Protein AF-A0A353ZWD3-F1 (afdb_monomer)

Secondary structure (DSSP, 8-state):
-----GGG--EEPTTT-SEE-EEEEEEEEEETTEEEEEEEEEETTT--B-

Nearest PDB structures (foldseek):
  7vww-assembly2_C  TM=5.352E-01  e=4.416E+00  Dioscoreophyllum cumminsii
  6l4n-assembly1_A  TM=5.202E-01  e=6.057E+00  Dioscoreophyllum cumminsii
  5xfu-assembly1_B  TM=5.443E-01  e=8.307E+00  Dioscoreophyllum cumminsii
  8yka-assembly1_2  TM=3.292E-01  e=7.321E+00  Homo sapiens

Sequence (50 aa):
EASIHISNVALVDPSTKKPTRVGFRTETVERDGVKREVRVRVAKSSGKDI

Mean predicted aligned error: 8.31 Å

Solvent-accessible surface area (backbone atoms only — not comparable to full-atom values): 3334 Å² total; per-residue (Å²): 136,79,93,74,65,75,87,82,58,70,53,62,32,89,86,78,70,42,74,39,57,79,41,79,45,81,44,79,48,75,55,95,92,43,81,41,80,41,79,45,40,23,25,67,84,76,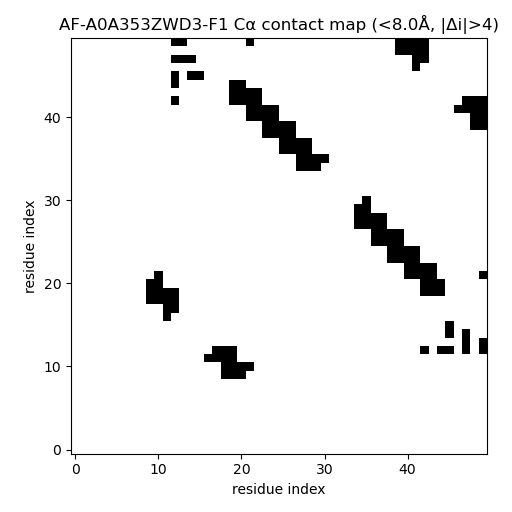72,43,80,102

Structure (mmCIF, N/CA/C/O backbone):
data_AF-A0A353ZWD3-F1
#
_entry.id   AF-A0A353ZWD3-F1
#
loop_
_atom_site.group_PDB
_atom_site.id
_atom_site.type_symbol
_atom_site.label_atom_id
_atom_site.label_alt_id
_atom_site.label_comp_id
_atom_site.label_asym_id
_atom_site.label_entity_id
_atom_site.label_seq_id
_atom_site.pdbx_PDB_ins_code
_atom_site.Cartn_x
_atom_site.Cartn_y
_atom_site.Cartn_z
_atom_site.occupancy
_atom_site.B_iso_or_equiv
_atom_site.auth_seq_id
_atom_site.auth_comp_id
_atom_site.auth_asym_id
_atom_site.auth_atom_id
_atom_site.pdbx_PDB_model_num
ATOM 1 N N . GLU A 1 1 ? 8.208 10.732 -20.249 1.00 59.03 1 GLU A N 1
ATOM 2 C CA . GLU A 1 1 ? 8.209 9.377 -19.654 1.00 59.03 1 GLU A CA 1
ATOM 3 C C . GLU A 1 1 ? 7.234 8.483 -20.404 1.00 59.03 1 GLU A C 1
ATOM 5 O O . GLU A 1 1 ? 6.250 8.993 -20.928 1.00 59.03 1 GLU A O 1
ATOM 10 N N . ALA A 1 2 ? 7.530 7.185 -20.495 1.00 79.88 2 ALA A N 1
ATOM 11 C CA . ALA A 1 2 ? 6.616 6.186 -21.049 1.00 79.88 2 ALA A CA 1
ATOM 12 C C . ALA A 1 2 ? 5.672 5.672 -19.951 1.00 79.88 2 ALA A C 1
ATOM 14 O O . ALA A 1 2 ? 6.041 5.657 -18.775 1.00 79.88 2 ALA A O 1
ATOM 15 N N . SER A 1 3 ? 4.462 5.249 -20.321 1.00 84.44 3 SER A N 1
ATOM 16 C CA . SER A 1 3 ? 3.517 4.670 -19.368 1.00 84.44 3 SER A CA 1
ATOM 17 C C . SER A 1 3 ? 4.065 3.358 -18.806 1.00 84.44 3 SER A C 1
ATOM 19 O O . SER A 1 3 ? 4.521 2.483 -19.541 1.00 84.44 3 SER A O 1
ATOM 21 N N . ILE A 1 4 ? 4.010 3.218 -17.483 1.00 84.69 4 ILE A N 1
ATOM 22 C CA . ILE A 1 4 ? 4.330 1.969 -16.797 1.00 84.69 4 ILE A CA 1
ATOM 23 C C . ILE A 1 4 ? 3.042 1.386 -16.226 1.00 84.69 4 ILE A C 1
ATOM 25 O O . ILE A 1 4 ? 2.185 2.108 -15.714 1.00 84.69 4 ILE A O 1
ATOM 29 N N . HIS A 1 5 ? 2.878 0.071 -16.334 1.00 89.69 5 HIS A N 1
ATOM 30 C CA . HIS A 1 5 ? 1.700 -0.591 -15.793 1.00 89.69 5 HIS A CA 1
ATOM 31 C C . HIS A 1 5 ? 1.776 -0.658 -14.262 1.00 89.69 5 HIS A C 1
ATOM 33 O O . HIS A 1 5 ? 2.815 -1.005 -13.698 1.00 89.69 5 HIS A O 1
ATOM 39 N N . ILE A 1 6 ? 0.660 -0.374 -13.585 1.00 82.31 6 ILE A N 1
ATOM 40 C CA . ILE A 1 6 ? 0.596 -0.261 -12.119 1.00 82.31 6 ILE A CA 1
ATOM 41 C C . ILE A 1 6 ? 0.959 -1.561 -11.380 1.00 82.31 6 ILE A C 1
ATOM 43 O O . ILE A 1 6 ? 1.384 -1.518 -10.232 1.00 82.31 6 ILE A O 1
ATOM 47 N N . SER A 1 7 ? 0.850 -2.726 -12.027 1.00 83.88 7 SER A N 1
ATOM 48 C CA . SER A 1 7 ? 1.280 -4.000 -11.427 1.00 83.88 7 SER A CA 1
ATOM 49 C C . SER A 1 7 ? 2.798 -4.149 -11.315 1.00 83.88 7 SER A C 1
ATOM 51 O O . SER A 1 7 ? 3.264 -4.998 -10.562 1.00 83.88 7 SER A O 1
ATOM 53 N N . ASN A 1 8 ? 3.566 -3.360 -12.072 1.00 83.81 8 ASN A N 1
ATOM 54 C CA . ASN A 1 8 ? 5.027 -3.449 -12.126 1.00 83.81 8 ASN A CA 1
ATOM 55 C C . ASN A 1 8 ? 5.706 -2.475 -11.151 1.00 83.81 8 ASN A C 1
ATOM 57 O O . ASN A 1 8 ? 6.927 -2.339 -11.165 1.00 83.81 8 ASN A O 1
ATOM 61 N N . VAL A 1 9 ? 4.925 -1.798 -10.305 1.00 83.69 9 VAL A N 1
ATOM 62 C CA . VAL A 1 9 ? 5.405 -0.860 -9.288 1.00 83.69 9 VAL A CA 1
ATOM 63 C C . VAL A 1 9 ? 4.957 -1.296 -7.899 1.00 83.69 9 VAL A C 1
ATOM 65 O O . VAL A 1 9 ? 3.879 -1.855 -7.705 1.00 83.69 9 VAL A O 1
ATOM 68 N N . ALA A 1 10 ? 5.812 -1.034 -6.915 1.00 82.62 10 ALA A N 1
ATOM 69 C CA . ALA A 1 10 ? 5.567 -1.336 -5.513 1.00 82.62 10 ALA A CA 1
ATOM 70 C C . ALA A 1 10 ? 5.863 -0.108 -4.648 1.00 82.62 10 ALA A C 1
ATOM 72 O O . ALA A 1 10 ? 6.742 0.693 -4.967 1.00 82.62 10 ALA A O 1
ATOM 73 N N . LEU A 1 11 ? 5.143 0.016 -3.531 1.00 80.00 11 LEU A N 1
ATOM 74 C CA . LEU A 1 11 ? 5.399 1.045 -2.527 1.00 80.00 11 LEU A CA 1
ATOM 75 C C . LEU A 1 11 ? 6.637 0.666 -1.713 1.00 80.00 11 LEU A C 1
ATOM 77 O O . LEU A 1 11 ? 6.785 -0.472 -1.258 1.00 80.00 11 LEU A O 1
ATOM 81 N N . VAL A 1 12 ? 7.535 1.629 -1.547 1.00 78.94 12 VAL A N 1
ATOM 82 C CA . VAL A 1 12 ? 8.750 1.462 -0.752 1.00 78.94 12 VAL A CA 1
ATOM 83 C C . VAL A 1 12 ? 8.412 1.737 0.706 1.00 78.94 12 VAL A C 1
ATOM 85 O O . VAL A 1 12 ? 7.852 2.781 1.028 1.00 78.94 12 VAL A O 1
ATOM 88 N N . ASP A 1 13 ? 8.753 0.803 1.588 1.00 77.50 13 ASP A N 1
ATOM 89 C CA . ASP A 1 13 ? 8.558 0.997 3.023 1.00 77.50 13 ASP A CA 1
ATOM 90 C C . ASP A 1 13 ? 9.564 2.022 3.568 1.00 77.50 13 ASP A C 1
ATOM 92 O O . ASP A 1 13 ? 10.776 1.844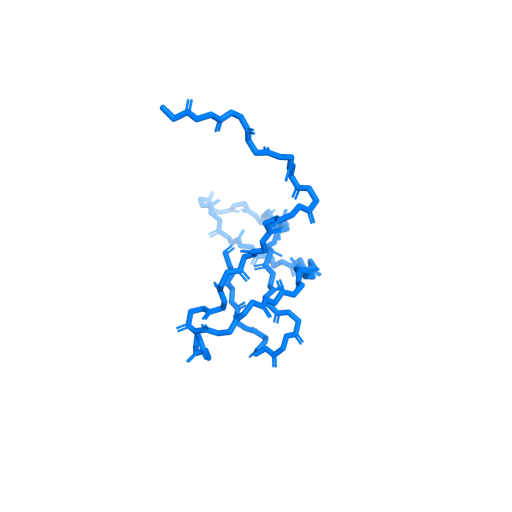 3.380 1.00 77.50 13 ASP A O 1
ATOM 96 N N . PRO A 1 14 ? 9.098 3.066 4.276 1.00 76.00 14 PRO A N 1
ATOM 97 C CA . PRO A 1 14 ? 9.957 4.121 4.801 1.00 76.00 14 PRO A CA 1
ATOM 98 C C . PRO A 1 14 ? 11.010 3.613 5.797 1.00 76.00 14 PRO A C 1
ATOM 100 O O . PRO A 1 14 ? 12.055 4.241 5.947 1.00 76.00 14 PRO A O 1
ATOM 103 N N . SER A 1 15 ? 10.787 2.472 6.464 1.00 75.44 15 SER A N 1
ATOM 104 C CA . SER A 1 15 ? 11.764 1.917 7.407 1.00 75.44 15 SER A CA 1
ATOM 105 C C . SER A 1 15 ? 12.870 1.121 6.735 1.00 75.44 15 SER A C 1
ATOM 107 O O . SER A 1 15 ? 14.041 1.275 7.069 1.00 75.44 15 SER A O 1
ATOM 109 N N . THR A 1 16 ? 12.489 0.191 5.861 1.00 74.50 16 THR A N 1
ATOM 110 C CA . THR A 1 16 ? 13.416 -0.814 5.328 1.00 74.50 16 THR A CA 1
ATOM 111 C C . THR A 1 16 ? 13.919 -0.466 3.934 1.00 74.50 16 THR A C 1
ATOM 113 O O . THR A 1 16 ? 14.825 -1.136 3.442 1.00 74.50 16 THR A O 1
ATOM 116 N N . LYS A 1 17 ? 13.344 0.568 3.296 1.00 76.50 17 LYS A N 1
ATOM 117 C CA . LYS A 1 17 ? 13.591 0.976 1.902 1.00 76.50 17 LYS A CA 1
ATOM 118 C C . LYS A 1 17 ? 13.433 -0.165 0.890 1.00 76.50 17 LYS A C 1
ATOM 120 O O . LYS A 1 17 ? 13.889 -0.065 -0.246 1.00 76.50 17 LYS A O 1
ATOM 125 N N . LYS A 1 18 ? 12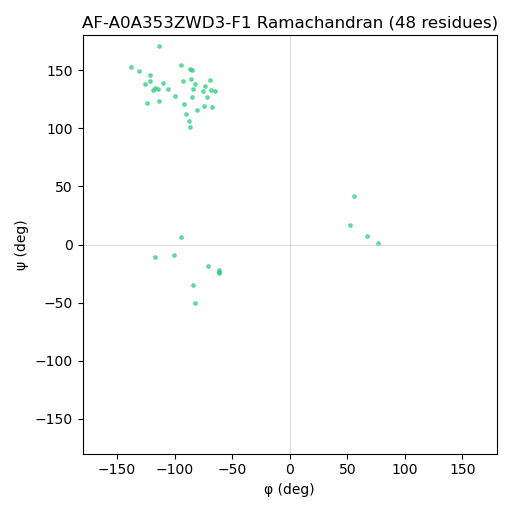.777 -1.254 1.291 1.00 80.06 18 LYS A N 1
ATOM 126 C CA . LYS A 1 18 ? 12.451 -2.394 0.437 1.00 80.06 18 LYS A CA 1
ATOM 127 C C . LYS A 1 18 ? 11.035 -2.219 -0.121 1.00 80.06 18 LYS A C 1
ATOM 129 O O . LYS A 1 18 ? 10.224 -1.523 0.495 1.00 80.06 18 LYS A O 1
ATOM 134 N N . PRO A 1 19 ? 10.720 -2.820 -1.280 1.00 80.00 19 PRO A N 1
ATOM 135 C CA . PRO A 1 19 ? 9.360 -2.845 -1.806 1.00 80.00 19 PRO A CA 1
ATOM 136 C C . PRO A 1 19 ? 8.467 -3.717 -0.919 1.00 80.00 19 PRO A C 1
ATOM 138 O O . PRO A 1 19 ? 8.845 -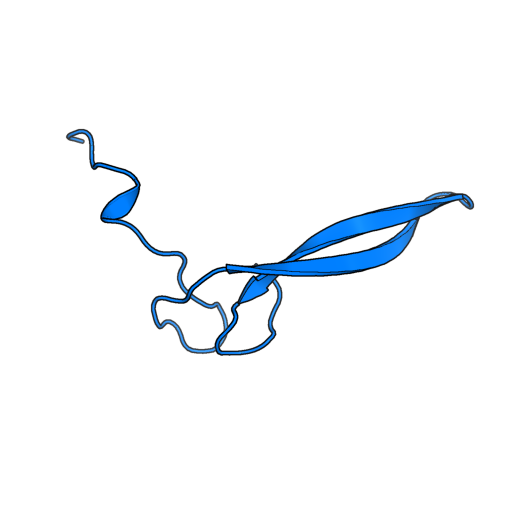4.828 -0.541 1.00 80.00 19 PRO A O 1
ATOM 141 N N . THR A 1 20 ? 7.283 -3.217 -0.568 1.00 81.69 20 THR A N 1
ATOM 142 C CA . THR A 1 20 ? 6.391 -3.882 0.391 1.00 81.69 20 THR A CA 1
ATOM 143 C C . THR A 1 20 ? 4.941 -3.844 -0.063 1.00 81.69 20 THR A C 1
ATOM 145 O O . THR A 1 20 ? 4.512 -2.976 -0.822 1.00 81.69 20 THR A O 1
ATOM 148 N N . ARG A 1 21 ? 4.168 -4.842 0.382 1.00 82.62 21 ARG A N 1
ATOM 149 C CA . ARG A 1 21 ? 2.725 -4.895 0.128 1.00 82.62 21 ARG A CA 1
ATOM 150 C C . ARG A 1 21 ? 1.982 -4.093 1.187 1.00 82.62 21 ARG A C 1
ATOM 152 O O . ARG A 1 21 ? 2.321 -4.157 2.366 1.00 82.62 21 ARG A O 1
ATOM 159 N N . VAL A 1 22 ? 0.925 -3.412 0.761 1.00 81.62 22 VAL A N 1
ATOM 160 C CA . VAL A 1 22 ? 0.073 -2.606 1.638 1.00 81.62 22 VAL A CA 1
ATOM 161 C C . VAL A 1 22 ? -0.956 -3.487 2.353 1.00 81.62 22 VAL A C 1
ATOM 163 O O . VAL A 1 22 ? -1.543 -4.398 1.762 1.00 81.62 22 VAL A O 1
ATOM 166 N N . GLY A 1 23 ? -1.162 -3.229 3.640 1.00 79.75 23 GLY A N 1
ATOM 167 C CA . GLY A 1 23 ? -2.308 -3.649 4.442 1.00 79.75 23 GLY A CA 1
ATOM 168 C C . GLY A 1 23 ? -3.140 -2.436 4.863 1.00 79.75 23 GLY A C 1
ATOM 169 O O . GLY A 1 23 ? -2.725 -1.297 4.667 1.00 79.75 23 GLY A O 1
ATOM 170 N N . PHE A 1 24 ? -4.318 -2.675 5.434 1.00 78.06 24 PHE A N 1
ATOM 171 C CA . PHE A 1 24 ? -5.187 -1.613 5.940 1.00 78.06 24 PHE A CA 1
ATOM 172 C C . PHE A 1 24 ? -5.382 -1.793 7.440 1.00 78.06 24 PHE A C 1
ATOM 174 O O . PHE A 1 24 ? -5.690 -2.900 7.882 1.00 78.06 24 PHE A O 1
ATOM 181 N N . ARG A 1 25 ? -5.238 -0.706 8.197 1.00 76.50 25 ARG A N 1
ATOM 182 C CA . ARG A 1 25 ? -5.607 -0.626 9.611 1.00 76.50 25 ARG A CA 1
ATOM 183 C C . ARG A 1 25 ? -6.631 0.491 9.788 1.00 76.50 25 ARG A C 1
ATOM 185 O O . ARG A 1 25 ? -6.546 1.521 9.128 1.00 76.50 25 ARG A O 1
ATOM 192 N N . THR A 1 26 ? -7.622 0.268 10.638 1.00 73.88 26 THR A N 1
ATOM 193 C CA . THR A 1 26 ? -8.581 1.294 11.056 1.00 73.88 26 THR A CA 1
ATOM 194 C C . THR A 1 26 ? -8.065 1.965 12.319 1.00 73.88 26 THR A C 1
ATOM 196 O O . THR A 1 26 ? -7.842 1.291 13.324 1.00 73.88 26 THR A O 1
ATOM 199 N N . GLU A 1 27 ? -7.870 3.278 12.261 1.00 68.62 27 GLU A N 1
ATOM 200 C CA . GLU A 1 27 ? -7.533 4.100 13.420 1.00 68.62 27 GLU A CA 1
ATOM 201 C C . GLU A 1 27 ? -8.669 5.074 13.710 1.00 68.62 27 GLU A C 1
ATOM 203 O O . GLU A 1 27 ? -9.216 5.712 12.808 1.00 68.62 27 GLU A O 1
ATOM 208 N N . THR A 1 28 ? -9.049 5.172 14.980 1.00 66.50 28 THR A N 1
ATOM 209 C CA . THR A 1 28 ? -10.040 6.143 15.438 1.00 66.50 28 THR A CA 1
ATOM 210 C C . THR A 1 28 ? -9.310 7.440 15.745 1.00 66.50 28 THR A C 1
ATOM 212 O O . THR A 1 28 ? -8.663 7.561 16.783 1.00 66.50 28 THR A O 1
ATOM 215 N N . VAL A 1 29 ? -9.388 8.399 14.826 1.00 66.62 29 VAL A N 1
ATOM 216 C CA . VAL A 1 29 ? -8.769 9.714 14.997 1.00 66.62 29 VAL A CA 1
ATOM 217 C C . VAL A 1 29 ? -9.851 10.686 15.450 1.00 66.62 29 VAL A C 1
ATOM 219 O O . VAL A 1 29 ? -10.923 10.777 14.844 1.00 66.62 29 VAL A O 1
ATOM 222 N N . GLU A 1 30 ? -9.593 11.394 16.543 1.00 60.31 30 GLU A N 1
ATOM 223 C CA . GLU A 1 30 ? -10.487 12.430 17.050 1.00 60.31 30 GLU A CA 1
ATOM 224 C C . GLU A 1 30 ? -10.089 13.758 16.405 1.00 60.31 30 GLU A C 1
ATOM 226 O O . GLU A 1 30 ? -8.988 14.265 16.619 1.00 60.31 30 GLU A O 1
ATOM 231 N N . ARG A 1 31 ? -10.962 14.293 15.545 1.00 63.19 31 ARG A N 1
ATOM 232 C CA . ARG A 1 31 ? -10.761 15.594 14.901 1.00 63.19 31 ARG A CA 1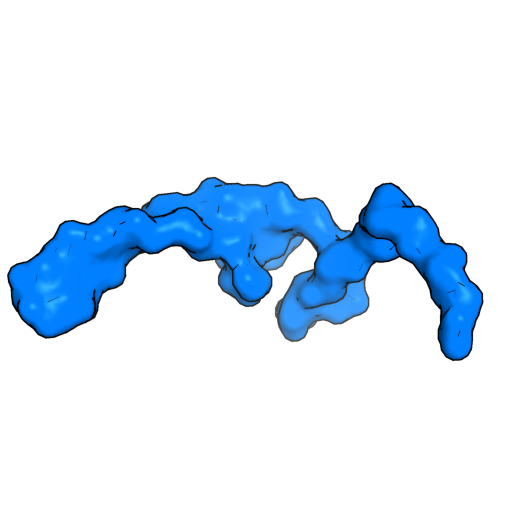
ATOM 233 C C . ARG A 1 31 ? -11.974 16.455 15.211 1.00 63.19 31 ARG A C 1
ATOM 235 O O . ARG A 1 31 ? -13.097 16.056 14.914 1.00 63.19 31 ARG A O 1
ATOM 242 N N . ASP A 1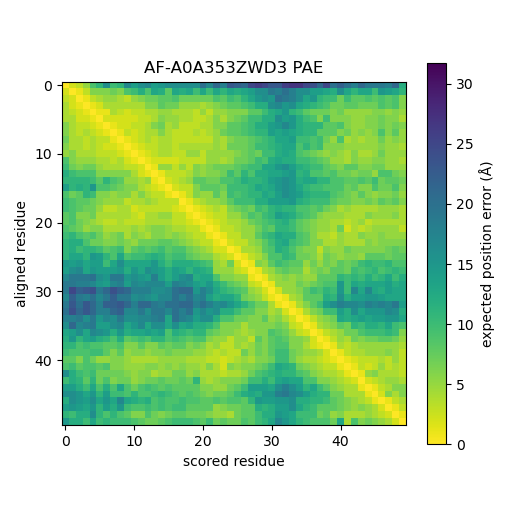 32 ? -11.735 17.598 15.844 1.00 57.91 32 ASP A N 1
ATOM 243 C CA . ASP A 1 32 ? -12.762 18.591 16.175 1.00 57.91 32 ASP A CA 1
ATOM 244 C C . ASP A 1 32 ? -13.939 18.020 16.998 1.00 57.91 32 ASP A C 1
ATOM 246 O O . ASP A 1 32 ? -15.105 18.303 16.734 1.00 57.91 32 ASP A O 1
ATOM 250 N N . GLY A 1 33 ? -13.639 17.168 17.990 1.00 68.50 33 GLY A N 1
ATOM 251 C CA . GLY A 1 33 ? -14.629 16.597 18.918 1.00 68.50 33 GLY A CA 1
ATOM 252 C C . GLY A 1 33 ? -15.497 15.467 18.348 1.00 68.50 33 GLY A C 1
ATOM 253 O O . GLY A 1 33 ? -16.346 14.933 19.060 1.00 68.50 33 GLY A O 1
ATOM 254 N N . VAL A 1 34 ? -15.282 15.068 17.088 1.00 64.31 34 VAL A N 1
ATOM 255 C CA . VAL A 1 34 ? -15.988 13.954 16.442 1.00 64.31 34 VAL A CA 1
ATOM 256 C C . VAL A 1 34 ? -15.004 12.822 16.152 1.00 64.31 34 VAL A C 1
ATOM 258 O O . VAL A 1 34 ? -13.998 12.999 15.460 1.00 64.31 34 VAL A O 1
ATOM 261 N N . LYS A 1 35 ? -15.305 11.625 16.665 1.00 61.91 35 LYS A N 1
ATOM 262 C CA . LYS A 1 35 ? -14.532 10.411 16.382 1.00 61.91 35 LYS A CA 1
ATOM 263 C C . LYS A 1 35 ? -14.834 9.934 14.965 1.00 61.91 35 LYS A C 1
ATOM 265 O O . LYS A 1 35 ? -15.979 9.610 14.650 1.00 61.91 35 LYS A O 1
ATOM 270 N N . ARG A 1 36 ? -13.810 9.876 14.112 1.00 66.81 36 ARG A N 1
ATOM 271 C CA . ARG A 1 36 ? -13.890 9.272 12.776 1.00 66.81 36 ARG A CA 1
ATOM 272 C C . ARG A 1 36 ? -12.953 8.079 12.687 1.00 66.81 36 ARG A C 1
ATOM 274 O O . ARG A 1 36 ? -11.794 8.152 13.085 1.00 66.81 36 ARG A O 1
ATOM 281 N N . GLU A 1 37 ? -13.458 6.991 12.121 1.00 68.69 37 GLU A N 1
ATOM 282 C CA . GLU A 1 37 ? -12.630 5.854 11.735 1.00 68.69 37 GLU A CA 1
ATOM 283 C C . GLU A 1 37 ? -11.962 6.159 10.393 1.00 68.69 37 GLU A C 1
ATOM 285 O O . GLU A 1 37 ? -12.626 6.331 9.368 1.00 68.69 37 GLU A O 1
ATOM 290 N N . VAL A 1 38 ? -10.635 6.254 10.402 1.00 74.75 38 VAL A N 1
ATOM 291 C CA . VAL A 1 38 ? -9.820 6.455 9.2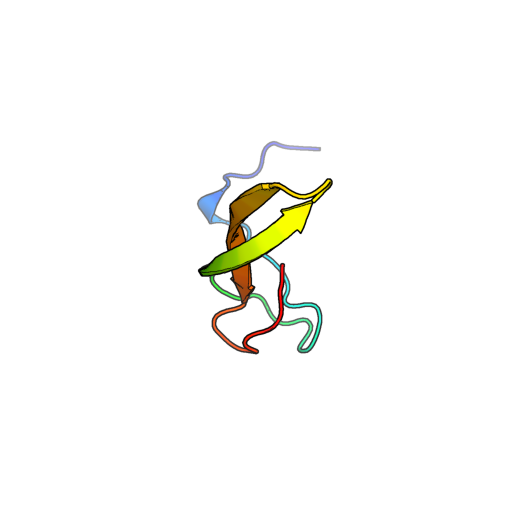06 1.00 74.75 38 VAL A CA 1
ATOM 292 C C . VAL A 1 38 ? -9.122 5.146 8.872 1.00 74.75 38 VAL A C 1
ATOM 294 O O . VAL A 1 38 ? -8.552 4.477 9.732 1.00 74.75 38 VAL A O 1
ATOM 297 N N . ARG A 1 39 ? -9.167 4.765 7.594 1.00 75.38 39 ARG A N 1
ATOM 298 C CA . ARG A 1 39 ? -8.414 3.620 7.080 1.00 75.38 39 ARG A CA 1
ATOM 299 C C . ARG A 1 39 ? -7.027 4.094 6.669 1.00 75.38 39 ARG A C 1
ATOM 301 O O . ARG A 1 39 ? -6.882 4.746 5.638 1.00 75.38 39 ARG A O 1
ATOM 308 N N . VAL A 1 40 ? -6.025 3.745 7.463 1.00 79.12 40 VAL A N 1
ATOM 309 C CA . VAL A 1 40 ? -4.616 4.034 7.191 1.00 79.12 40 VAL A CA 1
ATOM 310 C C . VAL A 1 40 ? -3.997 2.844 6.459 1.00 79.12 40 VAL A C 1
ATOM 312 O O . VAL A 1 40 ? -4.328 1.677 6.712 1.00 79.12 40 VAL A O 1
ATOM 315 N N . ARG A 1 41 ? -3.139 3.141 5.481 1.00 80.88 41 ARG A N 1
ATOM 316 C CA . ARG A 1 41 ? -2.358 2.131 4.764 1.00 80.88 41 ARG A CA 1
ATOM 317 C C . ARG A 1 41 ? -1.111 1.828 5.577 1.00 80.88 41 ARG A C 1
ATOM 319 O O . ARG A 1 41 ? -0.430 2.739 6.017 1.00 80.88 41 ARG A O 1
ATOM 326 N N . VAL A 1 42 ? -0.804 0.550 5.741 1.00 77.75 42 VAL A N 1
ATOM 327 C CA . VAL A 1 42 ? 0.330 0.091 6.547 1.00 77.75 42 VAL A CA 1
ATOM 328 C C . VAL A 1 42 ? 1.211 -0.812 5.695 1.00 77.75 42 VAL A C 1
ATOM 330 O O . VAL A 1 42 ? 0.709 -1.658 4.949 1.00 77.75 42 VAL A O 1
ATOM 333 N N . ALA A 1 43 ? 2.527 -0.670 5.797 1.00 77.19 43 ALA A N 1
ATOM 334 C CA . ALA A 1 43 ? 3.477 -1.598 5.200 1.00 77.19 43 ALA A CA 1
ATOM 335 C C . ALA A 1 43 ? 3.388 -2.959 5.912 1.00 77.19 43 ALA A C 1
ATOM 337 O O . ALA A 1 43 ? 3.686 -3.066 7.101 1.00 77.19 43 ALA A O 1
ATOM 338 N N . LYS A 1 44 ? 3.023 -4.037 5.200 1.00 72.94 44 LYS A N 1
ATOM 339 C CA . LYS A 1 44 ? 2.883 -5.380 5.809 1.00 72.94 44 LYS A CA 1
ATOM 340 C C . LYS A 1 44 ? 4.183 -5.932 6.404 1.00 72.94 44 LYS A C 1
ATOM 342 O O . LYS A 1 44 ? 4.126 -6.819 7.244 1.00 72.94 44 LYS A O 1
ATOM 347 N N . SER A 1 45 ? 5.337 -5.465 5.939 1.00 70.94 45 SER A N 1
ATOM 348 C CA . SER A 1 45 ? 6.649 -5.943 6.388 1.00 70.94 45 SER A CA 1
ATOM 349 C C . SER A 1 45 ? 7.145 -5.276 7.668 1.00 70.94 45 SER A C 1
ATOM 351 O O . SER A 1 45 ? 7.844 -5.924 8.437 1.00 70.94 45 SER A O 1
ATOM 353 N N . SER A 1 46 ? 6.849 -3.989 7.873 1.00 63.78 46 SER A N 1
ATOM 354 C CA . SER A 1 46 ? 7.394 -3.191 8.980 1.00 63.78 46 SER A CA 1
ATOM 355 C C . SER A 1 46 ? 6.331 -2.698 9.951 1.00 63.78 46 SER A C 1
ATOM 357 O O . SER A 1 46 ? 6.677 -2.180 11.009 1.00 63.78 46 SER A O 1
ATOM 359 N N . GLY A 1 47 ? 5.048 -2.828 9.599 1.00 65.31 47 GLY A N 1
ATOM 360 C CA . GLY A 1 47 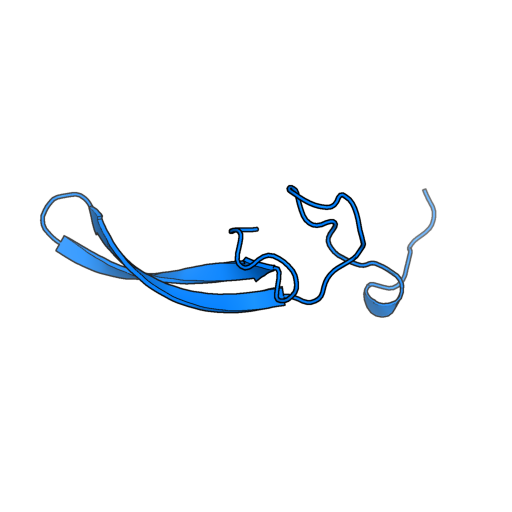? 3.940 -2.311 10.395 1.00 65.31 47 GLY A CA 1
ATOM 361 C C . GLY A 1 47 ? 3.892 -0.785 10.463 1.00 65.31 47 GLY A C 1
ATOM 362 O O . GLY A 1 47 ? 3.096 -0.261 11.234 1.00 65.31 47 GLY A O 1
ATOM 363 N N . LYS A 1 48 ? 4.730 -0.078 9.691 1.00 72.00 48 LYS A N 1
ATOM 364 C CA . LYS A 1 48 ? 4.733 1.385 9.634 1.00 72.00 48 LYS A CA 1
ATOM 365 C C . LYS A 1 48 ? 3.711 1.905 8.639 1.00 72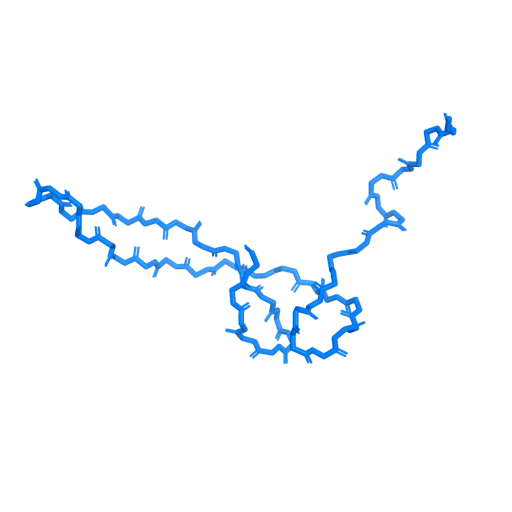.00 48 LYS A C 1
ATOM 367 O O . LYS A 1 48 ? 3.428 1.258 7.629 1.00 72.00 48 LYS A O 1
ATOM 372 N N . ASP A 1 49 ? 3.208 3.093 8.925 1.00 69.94 49 ASP A N 1
ATOM 373 C CA . ASP A 1 49 ? 2.221 3.760 8.088 1.00 69.94 49 ASP A CA 1
ATOM 374 C C . ASP A 1 49 ? 2.839 4.212 6.755 1.00 69.94 49 ASP A C 1
ATOM 376 O O . ASP A 1 49 ? 4.006 4.619 6.698 1.00 69.94 49 ASP A O 1
ATOM 380 N N . ILE A 1 50 ? 2.048 4.076 5.683 1.00 69.94 50 ILE A N 1
ATOM 381 C CA . ILE A 1 50 ? 2.348 4.481 4.297 1.00 69.94 50 ILE A CA 1
ATOM 382 C C . ILE A 1 50 ? 1.501 5.689 3.901 1.00 69.94 50 ILE A C 1
ATOM 384 O O . ILE A 1 50 ? 0.250 5.580 3.947 1.00 69.94 50 ILE A O 1
#

Foldseek 3Di:
DDDDDPVVDFDQDPPPRDGFDWDWDWDFDQDPNDTDTDIFIAGPVPRHTD

Radius of gyration: 14.58 Å; Cα contacts (8 Å, |Δi|>4): 77; chains: 1; bounding box: 30×24×40 Å

pLDDT: mean 74.61, std 7.65, range [57.91, 89.69]